Protein AF-A0A1F8N6M5-F1 (afdb_monomer)

pLDDT: mean 82.42, std 9.82, range [47.84, 93.44]

Secondary structure (DSSP, 8-state):
-HHHHHHHHHHHHHHHHHHHHHHHH-TTSHHHHHHHHHHHHHHHHHHHTT--SHHHHHHHHHHHHHHHHHHHHHHHHHHHHHHHHTTSGGGGGSHHHHHHHHHHHHHHHHHHHHHHHHHHHHHHHHHHHHHHHHHHHHHHS---

Sequence (144 aa):
MWRFLRIYRLYLIILAGLALCIIFAGLDNPTGIVLGWLAVTTFILALARRWRRPLNFLILLAAVFFGAIFLSALYWEVALRLAEWLGGPNATDSFGWRVFHEVMSNIILLVTPPGLFTGFFGFIVTGIASLITMLKKRRAEPGT

Radius of gyration: 20.9 Å; Cα contacts (8 Å, |Δi|>4): 95; chains: 1; bounding box: 56×28×62 Å

Structure (mmCIF, N/CA/C/O backbone):
data_AF-A0A1F8N6M5-F1
#
_entry.id   AF-A0A1F8N6M5-F1
#
loop_
_atom_site.group_PDB
_atom_site.id
_atom_site.type_symbol
_atom_site.label_atom_id
_atom_site.label_alt_id
_atom_site.label_comp_id
_atom_site.label_asym_id
_atom_site.label_entity_id
_atom_site.label_seq_id
_atom_site.pdbx_PDB_ins_code
_atom_site.Cartn_x
_atom_site.Cartn_y
_atom_site.Cartn_z
_atom_site.occupancy
_atom_site.B_iso_or_equiv
_atom_site.auth_seq_id
_atom_site.auth_comp_id
_atom_site.auth_asym_id
_atom_site.auth_atom_id
_atom_site.pdbx_PDB_model_num
ATOM 1 N N . MET A 1 1 ? -27.213 -8.846 1.567 1.00 49.75 1 MET A N 1
ATOM 2 C CA . MET A 1 1 ? -26.350 -9.223 0.422 1.00 49.75 1 MET A CA 1
ATOM 3 C C . MET A 1 1 ? -26.236 -8.117 -0.639 1.00 49.75 1 MET A C 1
ATOM 5 O O . MET A 1 1 ? -25.129 -7.686 -0.930 1.00 49.75 1 MET A O 1
ATOM 9 N N . TRP A 1 2 ? -27.349 -7.561 -1.134 1.00 48.38 2 TRP A N 1
ATOM 10 C CA . TRP A 1 2 ? -27.383 -6.541 -2.204 1.00 48.38 2 TRP A CA 1
ATOM 11 C C . TRP A 1 2 ? -26.643 -5.216 -1.928 1.00 48.38 2 TRP A C 1
ATOM 13 O O . TRP A 1 2 ? -25.962 -4.696 -2.810 1.00 48.38 2 TRP A O 1
ATOM 23 N N . ARG A 1 3 ? -26.700 -4.678 -0.699 1.00 58.72 3 ARG A N 1
ATOM 24 C CA . ARG A 1 3 ? -25.924 -3.474 -0.323 1.00 58.72 3 ARG A CA 1
ATOM 25 C C . ARG A 1 3 ? -24.411 -3.706 -0.381 1.00 58.72 3 ARG A C 1
ATOM 27 O O . ARG A 1 3 ? -23.673 -2.797 -0.728 1.00 58.72 3 ARG A O 1
ATOM 34 N N . PHE A 1 4 ? -23.960 -4.923 -0.086 1.00 55.81 4 PHE A N 1
ATOM 35 C CA . PHE A 1 4 ? -22.542 -5.271 -0.071 1.00 55.81 4 PHE A CA 1
ATOM 36 C C . PHE A 1 4 ? -21.956 -5.256 -1.491 1.00 55.81 4 PHE A C 1
ATOM 38 O O . PHE A 1 4 ? -20.936 -4.620 -1.730 1.00 55.81 4 PHE A O 1
ATOM 45 N N . LEU A 1 5 ? -22.667 -5.841 -2.460 1.00 62.50 5 LEU A N 1
ATOM 46 C CA . LEU A 1 5 ? -22.289 -5.824 -3.880 1.00 62.50 5 LEU A CA 1
ATOM 47 C C . LEU A 1 5 ? -22.211 -4.407 -4.467 1.00 62.50 5 LEU A C 1
ATOM 49 O O . LEU A 1 5 ? -21.307 -4.114 -5.247 1.00 62.50 5 LEU A O 1
ATOM 53 N N . ARG A 1 6 ? -23.124 -3.509 -4.077 1.00 69.81 6 ARG A N 1
ATOM 54 C CA . ARG A 1 6 ? -23.188 -2.149 -4.635 1.00 69.81 6 ARG A CA 1
ATOM 55 C C . ARG A 1 6 ? -21.959 -1.309 -4.273 1.00 69.81 6 ARG A C 1
ATOM 57 O O . ARG A 1 6 ? -21.449 -0.582 -5.118 1.00 69.81 6 ARG A O 1
ATOM 64 N N . ILE A 1 7 ? -21.447 -1.445 -3.050 1.00 74.19 7 ILE A N 1
ATOM 65 C CA . ILE A 1 7 ? -20.295 -0.648 -2.617 1.00 74.19 7 ILE A CA 1
ATOM 66 C C . ILE A 1 7 ? -18.961 -1.264 -3.079 1.00 74.19 7 ILE A C 1
ATOM 68 O O . ILE A 1 7 ? -17.994 -0.537 -3.276 1.00 74.19 7 ILE A O 1
ATOM 72 N N . TYR A 1 8 ? -18.894 -2.583 -3.300 1.00 75.31 8 TYR A N 1
ATOM 73 C CA . TYR A 1 8 ? -17.743 -3.193 -3.984 1.00 75.31 8 TYR A CA 1
ATOM 74 C C . TYR A 1 8 ? -17.672 -2.762 -5.448 1.00 75.31 8 TYR A C 1
ATOM 76 O O . TYR A 1 8 ? -16.600 -2.409 -5.925 1.00 75.31 8 TYR A O 1
ATOM 84 N N . ARG A 1 9 ? -18.819 -2.706 -6.137 1.00 79.12 9 ARG A N 1
ATOM 85 C CA . ARG A 1 9 ? -18.897 -2.169 -7.502 1.00 79.12 9 ARG A CA 1
ATOM 86 C C . ARG A 1 9 ? -18.394 -0.730 -7.589 1.00 79.12 9 ARG A C 1
ATOM 88 O O . ARG A 1 9 ? -17.624 -0.435 -8.488 1.00 79.12 9 ARG A O 1
ATOM 95 N N . LEU A 1 10 ? -18.766 0.134 -6.640 1.00 82.94 10 LEU A N 1
ATOM 96 C CA . LEU A 1 10 ? -18.253 1.509 -6.579 1.00 82.94 10 LEU A CA 1
ATOM 97 C C . LEU A 1 10 ? -16.724 1.557 -6.488 1.00 82.94 10 LEU A C 1
ATOM 99 O O . LEU A 1 10 ? -16.104 2.288 -7.249 1.00 82.94 10 LEU A O 1
ATOM 103 N N . TYR A 1 11 ? -16.109 0.752 -5.618 1.00 81.12 11 TYR A N 1
ATOM 104 C CA . TYR A 1 11 ? -14.648 0.708 -5.536 1.00 81.12 11 TYR A CA 1
ATOM 105 C C . TYR A 1 11 ? -13.991 0.171 -6.798 1.00 81.12 11 TYR A C 1
ATOM 107 O O . TYR A 1 11 ? -12.974 0.713 -7.204 1.00 81.12 11 TYR A O 1
ATOM 115 N N . LEU A 1 12 ? -14.569 -0.852 -7.430 1.00 81.75 12 LEU A N 1
ATOM 116 C CA . LEU A 1 12 ? -14.054 -1.371 -8.696 1.00 81.75 12 LEU A CA 1
ATOM 117 C C . LEU A 1 12 ? -14.139 -0.326 -9.814 1.00 81.75 12 LEU A C 1
ATOM 119 O O . LEU A 1 12 ? -13.202 -0.211 -10.592 1.00 81.75 12 LEU A O 1
ATOM 123 N N . ILE A 1 13 ? -15.214 0.467 -9.865 1.00 86.50 13 ILE A N 1
ATOM 124 C CA . ILE A 1 13 ? -15.361 1.567 -10.830 1.00 86.50 13 ILE A CA 1
ATOM 125 C C . ILE A 1 13 ? -14.326 2.664 -10.559 1.00 86.50 13 ILE A C 1
ATOM 127 O O . ILE A 1 13 ? -13.662 3.108 -11.489 1.00 86.50 13 ILE A O 1
ATOM 131 N N . ILE A 1 14 ? -14.154 3.074 -9.297 1.00 85.38 14 ILE A N 1
ATOM 132 C CA . ILE A 1 14 ? -13.147 4.076 -8.912 1.00 85.38 14 ILE A CA 1
ATOM 133 C C . ILE A 1 14 ? -11.742 3.576 -9.259 1.00 85.38 14 ILE A C 1
ATOM 135 O O . ILE A 1 14 ? -10.944 4.323 -9.812 1.00 85.38 14 ILE A O 1
ATOM 139 N N . LEU A 1 15 ? -11.449 2.306 -8.983 1.00 84.38 15 LEU A N 1
ATOM 140 C CA . LEU A 1 15 ? -10.148 1.705 -9.252 1.00 84.38 15 LEU A CA 1
ATOM 141 C C . LEU A 1 15 ? -9.886 1.570 -10.757 1.00 84.38 15 LEU A C 1
ATOM 143 O O . LEU A 1 15 ? -8.791 1.888 -11.204 1.00 84.38 15 LEU A O 1
ATOM 147 N N . ALA A 1 16 ? -10.892 1.185 -11.547 1.00 83.31 16 ALA A N 1
ATOM 148 C CA . ALA A 1 16 ? -10.797 1.162 -13.006 1.00 83.31 16 ALA A CA 1
ATOM 149 C C . ALA A 1 16 ? -10.593 2.570 -13.592 1.00 83.31 16 ALA A C 1
ATOM 151 O O . ALA A 1 16 ? -9.772 2.747 -14.489 1.00 83.31 16 ALA A O 1
ATOM 152 N N . GLY A 1 17 ? -11.292 3.577 -13.058 1.00 84.62 17 GLY A N 1
ATOM 153 C CA . GLY A 1 17 ? -11.108 4.975 -13.447 1.00 84.62 17 GLY A CA 1
ATOM 154 C C . GLY A 1 17 ? -9.710 5.492 -13.110 1.00 84.62 17 GLY A C 1
ATOM 155 O O . GLY A 1 17 ? -9.059 6.094 -13.957 1.00 84.62 17 GLY A O 1
ATOM 156 N N . LEU A 1 18 ? -9.209 5.197 -11.908 1.00 82.19 18 LEU A N 1
ATOM 157 C CA . LEU A 1 18 ? -7.850 5.562 -11.503 1.00 82.19 18 LEU A CA 1
ATOM 158 C C . LEU A 1 18 ? -6.794 4.856 -12.359 1.00 82.19 18 LEU A C 1
ATOM 160 O O . LEU A 1 18 ? -5.842 5.503 -12.780 1.00 82.19 18 LEU A O 1
ATOM 164 N N . ALA A 1 19 ? -6.982 3.573 -12.679 1.00 79.12 19 ALA A N 1
ATOM 165 C CA . ALA A 1 19 ? -6.091 2.840 -13.577 1.00 79.12 19 ALA A CA 1
ATOM 166 C C . ALA A 1 19 ? -6.049 3.468 -14.981 1.00 79.12 19 ALA A C 1
ATOM 168 O O . ALA A 1 19 ? -4.965 3.673 -15.520 1.00 79.12 19 ALA A O 1
ATOM 169 N N . LEU A 1 20 ? -7.207 3.843 -15.539 1.00 82.75 20 LEU A N 1
ATOM 170 C CA . LEU A 1 20 ? -7.279 4.587 -16.800 1.00 82.75 20 LEU A CA 1
ATOM 171 C C . LEU A 1 20 ? -6.525 5.918 -16.707 1.00 82.75 20 LEU A C 1
ATOM 173 O O . LEU A 1 20 ? -5.688 6.196 -17.560 1.00 82.75 20 LEU A O 1
ATOM 177 N N . CYS A 1 21 ? -6.753 6.713 -15.659 1.00 80.88 21 CYS A N 1
ATOM 178 C CA . CYS A 1 21 ? -6.047 7.982 -15.474 1.00 80.88 21 CYS A CA 1
ATOM 179 C C . CYS A 1 21 ? -4.523 7.803 -15.374 1.00 80.88 21 CYS A C 1
ATOM 181 O O . CYS A 1 21 ? -3.791 8.619 -15.923 1.00 80.88 21 CYS A O 1
ATOM 183 N N . ILE A 1 22 ? -4.042 6.742 -14.719 1.00 82.81 22 ILE A N 1
ATOM 184 C CA . ILE A 1 22 ? -2.606 6.434 -14.616 1.00 82.81 22 ILE A CA 1
ATOM 185 C C . ILE A 1 22 ? -2.018 6.083 -15.988 1.00 82.81 22 ILE A C 1
ATOM 187 O O . ILE A 1 22 ? -0.931 6.553 -16.308 1.00 82.81 22 ILE A O 1
ATOM 191 N N . ILE A 1 23 ? -2.741 5.321 -16.820 1.00 81.19 23 ILE A N 1
ATOM 192 C CA . ILE A 1 23 ? -2.304 4.989 -18.189 1.00 81.19 23 ILE A CA 1
ATOM 193 C C . ILE A 1 23 ? -2.110 6.261 -19.028 1.00 81.19 23 ILE A C 1
ATOM 195 O O . ILE A 1 23 ? -1.149 6.347 -19.785 1.00 81.19 23 ILE A O 1
ATOM 199 N N . PHE A 1 24 ? -2.994 7.254 -18.883 1.00 81.19 24 PHE A N 1
ATOM 200 C CA . PHE A 1 24 ? -2.893 8.511 -19.633 1.00 81.19 24 PHE A CA 1
ATOM 201 C C . PHE A 1 24 ? -1.885 9.507 -19.046 1.00 81.19 24 PHE A C 1
ATOM 203 O O . PHE A 1 24 ? -1.258 10.243 -19.802 1.00 81.19 24 PHE A O 1
ATOM 210 N N . ALA A 1 25 ? -1.742 9.566 -17.720 1.00 79.56 25 ALA A N 1
ATOM 211 C CA . ALA A 1 25 ? -0.849 10.516 -17.056 1.00 79.56 25 ALA A CA 1
ATOM 212 C C . ALA A 1 25 ? 0.616 10.044 -17.003 1.00 79.56 25 ALA A C 1
ATOM 214 O O . ALA A 1 25 ? 1.513 10.884 -16.924 1.00 79.56 25 ALA A O 1
ATOM 215 N N . GLY A 1 26 ? 0.848 8.726 -17.033 1.00 76.62 26 GLY A N 1
ATOM 216 C CA . GLY A 1 26 ? 2.150 8.106 -16.776 1.00 76.62 26 GLY A CA 1
ATOM 217 C C . GLY A 1 26 ? 2.532 8.151 -15.292 1.00 76.62 26 GLY A C 1
ATOM 218 O O . GLY A 1 26 ? 2.156 9.074 -14.573 1.00 76.62 26 GLY A O 1
ATOM 219 N N . LEU A 1 27 ? 3.281 7.157 -14.806 1.00 77.94 27 LEU A N 1
ATOM 220 C CA . LEU A 1 27 ? 3.769 7.128 -13.413 1.00 77.94 27 LEU A CA 1
ATOM 221 C C . LEU A 1 27 ? 4.994 8.023 -13.182 1.00 77.94 27 LEU A C 1
ATOM 223 O O . LEU A 1 27 ? 5.370 8.267 -12.039 1.00 77.94 27 LEU A O 1
ATOM 227 N N . ASP A 1 28 ? 5.560 8.558 -14.257 1.00 79.06 28 ASP A N 1
ATOM 228 C CA . ASP A 1 28 ? 6.794 9.347 -14.242 1.00 79.06 28 ASP A CA 1
ATOM 229 C C . ASP A 1 28 ? 6.526 10.814 -13.854 1.00 79.06 28 ASP A C 1
ATOM 231 O O . ASP A 1 28 ? 7.443 11.580 -13.559 1.00 79.06 28 AS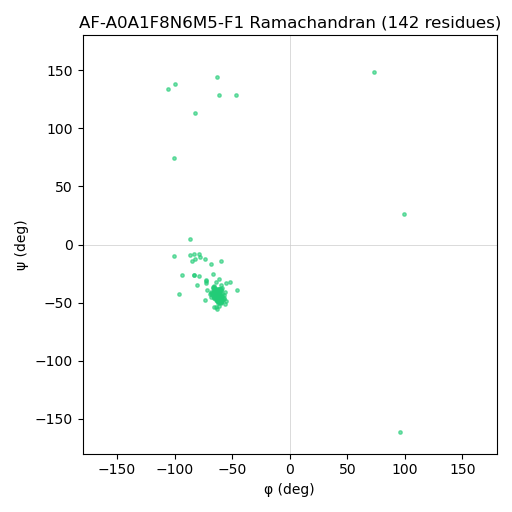P A O 1
ATOM 235 N N . ASN A 1 29 ? 5.251 11.220 -13.842 1.00 84.12 29 ASN A N 1
ATOM 236 C CA . ASN A 1 29 ? 4.804 12.554 -13.462 1.00 84.12 29 ASN A CA 1
ATOM 237 C C . ASN A 1 29 ? 4.276 12.554 -12.012 1.00 84.12 29 ASN A C 1
ATOM 239 O O . ASN A 1 29 ? 3.503 11.657 -11.656 1.00 84.12 29 ASN A O 1
ATOM 243 N N . PRO A 1 30 ? 4.584 13.578 -11.184 1.00 85.62 30 PRO A N 1
ATOM 244 C CA . PRO A 1 30 ? 4.007 13.733 -9.848 1.00 85.62 30 PRO A CA 1
ATOM 245 C C . PRO A 1 30 ? 2.489 13.514 -9.785 1.00 85.62 30 PRO A C 1
ATOM 247 O O . PRO A 1 30 ? 1.997 12.887 -8.846 1.00 85.62 30 PRO A O 1
ATOM 250 N N . THR A 1 31 ? 1.729 13.974 -10.785 1.00 86.12 31 THR A N 1
ATOM 251 C CA . THR A 1 31 ? 0.275 13.749 -10.831 1.00 86.12 31 THR A CA 1
ATOM 252 C C . THR A 1 31 ? -0.079 12.264 -10.937 1.00 86.12 31 THR A C 1
ATOM 254 O O . THR A 1 31 ? -0.977 11.796 -10.235 1.00 86.12 31 THR A O 1
ATOM 257 N N . GLY A 1 32 ? 0.635 11.504 -11.766 1.00 84.56 32 GLY A N 1
ATOM 258 C CA . GLY A 1 32 ? 0.437 10.063 -11.903 1.00 84.56 32 GLY A CA 1
ATOM 259 C C . GLY A 1 32 ? 0.810 9.286 -10.646 1.00 84.56 32 GLY A C 1
ATOM 260 O O . GLY A 1 32 ? 0.086 8.368 -10.266 1.00 84.56 32 GLY A O 1
ATOM 261 N N . ILE A 1 33 ? 1.861 9.710 -9.936 1.00 85.06 33 ILE A N 1
ATOM 262 C CA . ILE A 1 33 ? 2.242 9.136 -8.635 1.00 85.06 33 ILE A CA 1
ATOM 263 C C . ILE A 1 33 ? 1.111 9.321 -7.617 1.00 85.06 33 ILE A C 1
ATOM 265 O O . ILE A 1 33 ? 0.716 8.364 -6.948 1.00 85.06 33 ILE A O 1
ATOM 269 N N . VAL A 1 34 ? 0.538 10.527 -7.533 1.00 87.44 34 VAL A N 1
ATOM 270 C CA . VAL A 1 34 ? -0.595 10.818 -6.636 1.00 87.44 34 VAL A CA 1
ATOM 271 C C . VAL A 1 34 ? -1.817 9.969 -6.999 1.00 87.44 34 VAL A C 1
ATOM 273 O O . VAL A 1 34 ? -2.463 9.407 -6.113 1.00 87.44 34 VAL A O 1
ATOM 276 N N . LEU A 1 35 ? -2.124 9.821 -8.290 1.00 87.38 35 LEU A N 1
ATOM 277 C CA . LEU A 1 35 ? -3.210 8.952 -8.756 1.00 87.38 35 LEU A CA 1
ATOM 278 C C . LEU A 1 35 ? -2.952 7.477 -8.413 1.00 87.38 35 LEU A C 1
ATOM 280 O O . LEU A 1 35 ? -3.870 6.784 -7.970 1.00 87.38 35 LEU A O 1
ATOM 284 N N . GLY A 1 36 ? -1.706 7.019 -8.549 1.00 86.19 36 GLY A N 1
ATOM 285 C CA . GLY A 1 36 ? -1.255 5.694 -8.126 1.00 86.19 36 GLY A CA 1
ATOM 286 C C . GLY A 1 36 ? -1.461 5.469 -6.632 1.00 86.19 36 GLY A C 1
ATOM 287 O O . GLY A 1 36 ? -2.061 4.469 -6.234 1.00 86.19 36 GLY A O 1
ATOM 288 N N . TRP A 1 37 ? -1.067 6.435 -5.802 1.00 90.19 37 TRP A N 1
ATOM 289 C CA . TRP A 1 37 ? -1.314 6.391 -4.360 1.00 90.19 37 TRP A CA 1
ATOM 290 C C . TRP A 1 37 ? -2.803 6.291 -4.044 1.00 90.19 37 TRP A C 1
ATOM 292 O O . TRP A 1 37 ? -3.203 5.417 -3.278 1.00 90.19 37 TRP A O 1
ATOM 302 N N . LEU A 1 38 ? -3.641 7.119 -4.674 1.00 89.00 38 LEU A N 1
ATOM 303 C CA . LEU A 1 38 ? -5.091 7.065 -4.483 1.00 89.00 38 LEU A CA 1
ATOM 304 C C . LEU A 1 38 ? -5.680 5.713 -4.906 1.00 89.00 38 LEU A C 1
ATOM 306 O O . LEU A 1 38 ? -6.572 5.199 -4.223 1.00 89.00 38 LEU A O 1
ATOM 310 N N . ALA A 1 39 ? -5.180 5.113 -5.989 1.00 88.81 39 ALA A N 1
ATOM 311 C CA . ALA A 1 39 ? -5.614 3.795 -6.447 1.00 88.81 39 ALA A CA 1
ATOM 312 C C . ALA A 1 39 ? -5.296 2.716 -5.409 1.00 88.81 39 ALA A C 1
ATOM 314 O O . ALA A 1 39 ? -6.186 1.956 -5.011 1.00 88.81 39 ALA A O 1
ATOM 315 N N . VAL A 1 40 ? -4.058 2.700 -4.909 1.00 89.56 40 VAL A N 1
ATOM 316 C CA . VAL A 1 40 ? -3.613 1.738 -3.895 1.00 89.56 40 VAL A CA 1
ATOM 317 C C . VAL A 1 40 ? -4.349 1.965 -2.573 1.00 89.56 40 VAL A C 1
ATOM 319 O O . VAL A 1 40 ? -4.898 1.013 -2.020 1.00 89.56 40 VAL A O 1
ATOM 322 N N . THR A 1 41 ? -4.484 3.204 -2.093 1.00 89.25 41 THR A N 1
ATOM 323 C CA . THR A 1 41 ? -5.280 3.507 -0.891 1.00 89.25 41 THR A CA 1
ATOM 324 C C . THR A 1 41 ? -6.721 3.025 -1.041 1.00 89.25 41 THR A C 1
ATOM 326 O O . THR A 1 41 ? -7.251 2.376 -0.140 1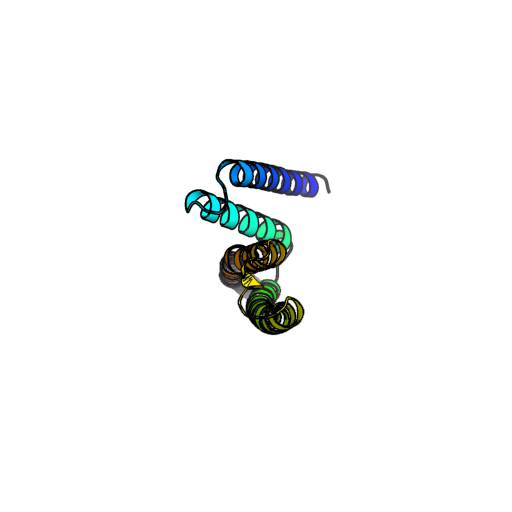.00 89.25 41 THR A O 1
ATOM 329 N N . THR A 1 42 ? -7.360 3.286 -2.183 1.00 88.56 42 THR A N 1
ATOM 330 C CA . THR A 1 42 ? -8.741 2.851 -2.436 1.00 88.56 42 THR A CA 1
ATOM 331 C C . THR A 1 42 ? -8.855 1.327 -2.425 1.00 88.56 42 THR A C 1
ATOM 333 O O . THR A 1 42 ? -9.795 0.789 -1.834 1.00 88.56 42 THR A O 1
ATOM 336 N N . PHE A 1 43 ? -7.887 0.625 -3.017 1.00 88.06 43 PHE A N 1
ATOM 337 C CA . PHE A 1 43 ? -7.816 -0.834 -2.987 1.00 88.06 43 PHE A CA 1
ATOM 338 C C . PHE A 1 43 ? -7.676 -1.376 -1.558 1.00 88.06 43 PHE A C 1
ATOM 340 O O . PHE A 1 43 ? -8.462 -2.231 -1.135 1.00 88.06 43 PHE A O 1
ATOM 347 N N . ILE A 1 44 ? -6.729 -0.835 -0.785 1.00 88.19 44 ILE A N 1
ATOM 348 C CA . ILE A 1 44 ? -6.492 -1.248 0.603 1.00 88.19 44 ILE A CA 1
ATOM 349 C C . ILE A 1 44 ? -7.733 -0.968 1.450 1.00 88.19 44 ILE A C 1
ATOM 351 O O . ILE A 1 44 ? -8.161 -1.842 2.198 1.00 88.19 44 ILE A O 1
ATOM 355 N N . LEU A 1 45 ? -8.373 0.195 1.305 1.00 85.62 45 LEU A N 1
ATOM 356 C CA . LEU A 1 45 ? -9.612 0.523 2.017 1.00 85.62 45 LEU A CA 1
ATOM 357 C C . LEU A 1 45 ? -10.768 -0.405 1.630 1.00 85.62 45 LEU A C 1
ATOM 359 O O . LEU A 1 45 ? -11.548 -0.811 2.497 1.00 85.62 45 LEU A O 1
ATOM 363 N N . ALA A 1 46 ? -10.885 -0.777 0.354 1.00 85.88 46 ALA A N 1
ATOM 364 C CA . ALA A 1 46 ? -11.892 -1.732 -0.097 1.00 85.88 46 ALA A CA 1
ATOM 365 C C . ALA A 1 46 ? -11.715 -3.107 0.569 1.00 85.88 46 ALA A C 1
ATOM 367 O O . ALA A 1 46 ? -12.708 -3.731 0.963 1.00 85.88 46 ALA A O 1
ATOM 368 N N . LEU A 1 47 ? -10.466 -3.546 0.752 1.00 84.62 47 LEU A N 1
ATOM 369 C CA . LEU A 1 47 ? -10.125 -4.790 1.443 1.00 84.62 47 LEU A CA 1
ATOM 370 C C . LEU A 1 47 ? -10.318 -4.673 2.966 1.00 84.62 47 LEU A C 1
ATOM 372 O O . LEU A 1 47 ? -10.982 -5.509 3.588 1.00 84.62 47 LEU A O 1
ATOM 376 N N . ALA A 1 48 ? -9.801 -3.596 3.556 1.00 84.50 48 ALA A N 1
ATOM 377 C CA . ALA A 1 48 ? -9.801 -3.333 4.990 1.00 84.50 48 ALA A CA 1
ATOM 378 C C . ALA A 1 48 ? -11.180 -2.936 5.537 1.00 84.50 48 ALA A C 1
ATOM 380 O O . ALA A 1 48 ? -11.397 -2.986 6.744 1.00 84.50 48 ALA A O 1
ATOM 381 N N . ARG A 1 49 ? -12.168 -2.616 4.690 1.00 80.06 49 ARG A N 1
ATOM 382 C CA . ARG A 1 49 ? -13.537 -2.270 5.120 1.00 80.06 49 ARG A CA 1
ATOM 383 C C . ARG A 1 49 ? -14.170 -3.305 6.057 1.00 80.06 49 ARG A C 1
ATOM 385 O O . ARG A 1 49 ? -15.005 -2.961 6.893 1.00 80.06 49 ARG A O 1
ATOM 392 N N . ARG A 1 50 ? -13.842 -4.590 5.893 1.00 80.94 50 ARG A N 1
ATOM 393 C CA . ARG A 1 50 ? -14.393 -5.665 6.740 1.00 80.94 50 ARG A CA 1
ATOM 394 C C . ARG A 1 50 ? -13.716 -5.747 8.107 1.00 80.94 50 ARG A C 1
ATOM 396 O O . ARG A 1 50 ? -14.190 -6.479 8.975 1.00 80.94 50 ARG A O 1
ATOM 403 N N . TRP A 1 51 ? -12.617 -5.031 8.304 1.00 84.50 51 TRP A N 1
ATOM 404 C CA . TRP A 1 51 ? -11.834 -5.101 9.520 1.00 84.50 51 TRP A CA 1
ATOM 405 C C . TRP A 1 51 ? -12.465 -4.219 10.582 1.00 84.50 51 TRP A C 1
ATOM 407 O O . TRP A 1 51 ? -12.518 -3.000 10.475 1.00 84.50 51 TRP A O 1
ATOM 417 N N . ARG A 1 52 ? -12.975 -4.872 11.621 1.00 78.75 52 ARG A N 1
ATOM 418 C CA . ARG A 1 52 ? -13.577 -4.200 12.778 1.00 78.75 52 ARG A CA 1
ATOM 419 C C . ARG A 1 52 ? -12.640 -4.136 13.977 1.00 78.75 52 ARG A C 1
ATOM 421 O O . ARG A 1 52 ? -12.969 -3.490 14.961 1.00 78.75 52 ARG A O 1
ATOM 428 N N . ARG A 1 53 ? -11.512 -4.850 13.920 1.00 85.50 53 ARG A N 1
ATOM 429 C CA . ARG A 1 53 ? -10.572 -4.983 15.033 1.00 85.50 53 ARG A CA 1
ATOM 430 C C . ARG A 1 53 ? -9.327 -4.140 14.760 1.00 85.50 53 ARG A C 1
ATOM 432 O O . ARG A 1 53 ? -8.772 -4.278 13.669 1.00 85.50 53 ARG A O 1
ATOM 439 N N . PRO A 1 54 ? -8.845 -3.361 15.743 1.00 84.88 54 PRO A N 1
ATOM 440 C CA . PRO A 1 54 ? -7.631 -2.561 15.584 1.00 84.88 54 PRO A CA 1
ATOM 441 C C . PRO A 1 54 ? -6.411 -3.436 15.271 1.00 84.88 54 PRO A C 1
ATOM 443 O O . PRO A 1 54 ? -5.590 -3.069 14.439 1.00 84.88 54 PRO A O 1
ATOM 446 N N . LEU A 1 55 ? -6.346 -4.650 15.832 1.00 87.44 55 LEU A N 1
ATOM 447 C CA . LEU A 1 55 ? -5.265 -5.605 15.564 1.00 87.44 55 LEU A CA 1
ATOM 448 C C . LEU A 1 55 ? -5.076 -5.921 14.075 1.00 87.44 55 LEU A C 1
ATOM 450 O O . LEU A 1 55 ? -3.945 -6.096 13.644 1.00 87.44 55 LEU A O 1
ATOM 454 N N . ASN A 1 56 ? -6.141 -5.940 13.267 1.00 90.12 56 ASN A N 1
ATOM 455 C CA . ASN A 1 56 ? -6.003 -6.206 11.833 1.00 90.12 56 ASN A CA 1
ATOM 456 C C . ASN A 1 56 ? -5.218 -5.089 11.128 1.00 90.12 56 ASN A C 1
ATOM 458 O O . ASN A 1 56 ? -4.416 -5.358 10.239 1.00 90.12 56 ASN A O 1
ATOM 462 N N . PHE A 1 57 ? -5.423 -3.840 11.547 1.00 89.31 57 PHE A N 1
ATOM 463 C CA . PHE A 1 57 ? -4.695 -2.693 11.012 1.00 89.31 57 PHE A CA 1
ATOM 464 C C . PHE A 1 57 ? -3.240 -2.660 11.487 1.00 89.31 57 PHE A C 1
ATOM 466 O O . PHE A 1 57 ? -2.361 -2.284 10.716 1.00 89.31 57 PHE A O 1
ATOM 473 N N . LEU A 1 58 ? -2.971 -3.131 12.710 1.00 90.12 58 LEU A N 1
ATOM 474 C CA . LEU A 1 58 ? -1.604 -3.329 13.195 1.00 90.12 58 LEU A CA 1
ATOM 475 C C . LEU A 1 58 ? -0.874 -4.416 12.389 1.00 90.12 58 LEU A C 1
ATOM 477 O O . LEU A 1 58 ? 0.270 -4.218 11.993 1.00 90.12 58 LEU A O 1
ATOM 481 N N . ILE A 1 59 ? -1.553 -5.532 12.095 1.00 91.69 59 ILE A N 1
ATOM 482 C CA . ILE A 1 59 ? -1.020 -6.599 11.236 1.00 91.69 59 ILE A CA 1
ATOM 483 C C . ILE A 1 59 ? -0.738 -6.063 9.832 1.00 91.69 59 ILE A C 1
ATOM 485 O O . ILE A 1 59 ? 0.308 -6.377 9.283 1.00 91.69 59 ILE A O 1
ATOM 489 N N . LEU A 1 60 ? -1.617 -5.233 9.258 1.00 91.69 60 LEU A N 1
ATOM 490 C CA . LEU A 1 60 ? -1.356 -4.587 7.967 1.00 91.69 60 LEU A CA 1
ATOM 491 C C . LEU A 1 60 ? -0.120 -3.698 8.013 1.00 91.69 60 LEU A C 1
ATOM 493 O O . LEU A 1 60 ? 0.713 -3.788 7.121 1.00 91.69 60 LEU A O 1
ATOM 497 N N . LEU A 1 61 ? 0.010 -2.866 9.047 1.00 90.56 61 LEU A N 1
ATOM 498 C CA . LEU A 1 61 ? 1.165 -1.988 9.206 1.00 90.56 61 LEU A CA 1
ATOM 499 C C . LEU A 1 61 ? 2.459 -2.804 9.295 1.00 90.56 61 LEU A C 1
ATOM 501 O O . LEU A 1 61 ? 3.407 -2.520 8.567 1.00 90.56 61 LEU A O 1
ATOM 505 N N . ALA A 1 62 ? 2.470 -3.858 10.114 1.00 91.88 62 ALA A N 1
ATOM 506 C CA . ALA A 1 62 ? 3.604 -4.767 10.224 1.00 91.88 62 ALA A CA 1
ATOM 507 C C . ALA A 1 62 ? 3.880 -5.501 8.902 1.00 91.88 62 ALA A C 1
ATOM 509 O O . ALA A 1 62 ? 5.018 -5.531 8.450 1.00 91.88 62 ALA A O 1
ATOM 510 N N . ALA A 1 63 ? 2.857 -6.051 8.246 1.00 92.25 63 ALA A N 1
ATOM 511 C CA . ALA A 1 63 ? 2.999 -6.785 6.991 1.00 92.25 63 ALA A CA 1
ATOM 512 C C . ALA A 1 63 ? 3.524 -5.899 5.857 1.00 92.25 63 ALA A C 1
ATOM 514 O O . ALA A 1 63 ? 4.361 -6.343 5.081 1.00 92.25 63 ALA A O 1
ATOM 515 N N . VAL A 1 64 ? 3.073 -4.646 5.773 1.00 92.94 64 VAL A N 1
ATOM 516 C CA . VAL A 1 64 ? 3.569 -3.679 4.787 1.00 92.94 64 VAL A CA 1
ATOM 517 C C . VAL A 1 64 ? 5.005 -3.272 5.110 1.00 92.94 64 VAL A C 1
ATOM 519 O O . VAL A 1 64 ? 5.839 -3.239 4.212 1.00 92.94 64 VAL A O 1
ATOM 522 N N . PHE A 1 65 ? 5.320 -3.022 6.382 1.00 91.75 65 PHE A N 1
ATOM 523 C CA . PHE A 1 65 ? 6.671 -2.663 6.813 1.00 91.75 65 PHE A CA 1
ATOM 524 C C . PHE A 1 65 ? 7.681 -3.793 6.559 1.00 91.75 65 PHE A C 1
ATOM 526 O O . PHE A 1 65 ? 8.665 -3.603 5.846 1.00 91.75 65 PHE A O 1
ATOM 533 N N . PHE A 1 66 ? 7.412 -4.992 7.082 1.00 93.44 66 PHE A N 1
ATOM 534 C CA . PHE A 1 66 ? 8.263 -6.162 6.864 1.00 93.44 66 PHE A CA 1
ATOM 535 C C . PHE A 1 66 ? 8.263 -6.603 5.403 1.00 93.44 66 PHE A C 1
ATOM 537 O O . PHE A 1 66 ? 9.305 -7.007 4.900 1.00 93.44 66 PHE A O 1
ATOM 544 N N . GLY A 1 67 ? 7.132 -6.484 4.706 1.00 90.00 67 GLY A N 1
ATOM 545 C CA . GLY A 1 67 ? 7.031 -6.764 3.279 1.00 90.00 67 GLY A CA 1
ATOM 546 C C . GLY A 1 67 ? 7.928 -5.851 2.449 1.00 90.00 67 GLY A C 1
ATOM 547 O O . GLY A 1 67 ? 8.626 -6.344 1.572 1.00 90.00 67 GLY A O 1
ATOM 548 N N . ALA A 1 68 ? 7.985 -4.554 2.761 1.00 89.56 68 ALA A N 1
ATOM 549 C CA . ALA A 1 68 ? 8.877 -3.615 2.084 1.00 89.56 68 ALA A CA 1
ATOM 550 C C . ALA A 1 68 ? 10.358 -3.910 2.367 1.00 89.56 68 ALA A C 1
ATOM 552 O O . ALA A 1 68 ? 11.167 -3.900 1.442 1.00 89.56 68 ALA A O 1
ATOM 553 N N . ILE A 1 69 ? 10.713 -4.230 3.618 1.00 90.19 69 ILE A N 1
ATOM 554 C CA . ILE A 1 69 ? 12.082 -4.637 3.978 1.00 90.19 69 ILE A CA 1
ATOM 555 C C . ILE A 1 69 ? 12.471 -5.915 3.233 1.00 90.19 69 ILE A C 1
ATOM 557 O O . ILE A 1 69 ? 13.531 -5.971 2.616 1.00 90.19 69 ILE A O 1
ATOM 561 N N . PHE A 1 70 ? 11.604 -6.927 3.263 1.00 90.06 70 PHE A N 1
ATOM 562 C CA . PHE A 1 70 ? 11.843 -8.197 2.593 1.00 90.06 70 PHE A CA 1
ATOM 563 C C . PHE A 1 70 ? 11.955 -8.017 1.081 1.00 90.06 70 PHE A C 1
ATOM 565 O O . PHE A 1 70 ? 12.858 -8.575 0.473 1.00 90.06 70 PHE A O 1
ATOM 572 N N . LEU A 1 71 ? 11.085 -7.205 0.476 1.00 87.81 71 LEU A N 1
ATOM 573 C CA . LEU A 1 71 ? 11.128 -6.917 -0.955 1.00 87.81 71 LEU A CA 1
ATOM 574 C C . LEU A 1 71 ? 12.392 -6.143 -1.341 1.00 87.81 71 LEU A C 1
ATOM 576 O O . LEU A 1 71 ? 12.965 -6.423 -2.385 1.00 87.81 71 LEU A O 1
ATOM 580 N N . SER A 1 72 ? 12.858 -5.226 -0.493 1.00 86.69 72 SER A N 1
ATOM 581 C CA . SER A 1 72 ? 14.125 -4.510 -0.685 1.00 86.69 72 SER A CA 1
ATOM 582 C C . SER A 1 72 ? 15.336 -5.450 -0.593 1.00 86.69 72 SER A C 1
ATOM 584 O O . SER A 1 72 ? 16.213 -5.425 -1.456 1.00 86.69 72 SER A O 1
ATOM 586 N N . ALA A 1 73 ? 15.356 -6.348 0.397 1.00 86.31 73 ALA A N 1
ATOM 587 C CA . ALA A 1 73 ? 16.402 -7.362 0.531 1.00 86.31 73 ALA A CA 1
ATOM 588 C C . ALA A 1 73 ? 16.382 -8.364 -0.635 1.00 86.31 73 ALA A C 1
ATOM 590 O O . ALA A 1 73 ? 17.424 -8.690 -1.198 1.00 86.31 73 ALA A O 1
ATOM 591 N N . LEU A 1 74 ? 15.191 -8.813 -1.040 1.00 84.81 74 LEU A N 1
ATOM 592 C CA . LEU A 1 74 ? 15.012 -9.687 -2.193 1.00 84.81 74 LEU A CA 1
ATOM 593 C C . LEU A 1 74 ? 15.446 -8.989 -3.480 1.00 84.81 74 LEU A C 1
ATOM 595 O O . LEU A 1 74 ? 16.118 -9.605 -4.300 1.00 84.81 74 LEU A O 1
ATOM 599 N N . TYR A 1 75 ? 15.096 -7.710 -3.645 1.00 84.81 75 TYR A N 1
ATOM 600 C CA . TYR A 1 75 ? 15.565 -6.898 -4.757 1.00 84.81 75 TYR A CA 1
ATOM 601 C C . TYR A 1 75 ? 17.088 -6.897 -4.794 1.00 84.81 75 TYR A C 1
ATOM 603 O O . TYR A 1 75 ? 17.624 -7.192 -5.846 1.00 84.81 75 TYR A O 1
ATOM 611 N N . TRP A 1 76 ? 17.774 -6.659 -3.673 1.00 82.19 76 TRP A N 1
ATOM 612 C CA . TRP A 1 76 ? 19.238 -6.664 -3.608 1.00 82.19 76 TRP A CA 1
ATOM 613 C C . TRP A 1 76 ? 19.860 -8.012 -4.003 1.00 82.19 76 TRP A C 1
ATOM 615 O O . TRP A 1 76 ? 20.747 -8.060 -4.854 1.00 82.19 76 TRP A O 1
ATOM 625 N N . GLU A 1 77 ? 19.367 -9.112 -3.436 1.00 84.12 77 GLU A N 1
ATOM 626 C CA . GLU A 1 77 ? 19.871 -10.463 -3.722 1.00 84.12 77 GLU A CA 1
ATOM 627 C C . GLU A 1 77 ? 19.624 -10.884 -5.175 1.00 84.12 77 GLU A C 1
ATOM 629 O O . GLU A 1 77 ? 20.506 -11.433 -5.841 1.00 84.12 77 GLU A O 1
ATOM 634 N N . VAL A 1 78 ? 18.423 -10.616 -5.691 1.00 81.75 78 VAL A N 1
ATOM 635 C CA . VAL A 1 78 ? 18.073 -10.911 -7.084 1.00 81.75 78 VAL A CA 1
ATOM 636 C C . VAL A 1 78 ? 18.850 -9.995 -8.022 1.00 81.75 78 VAL A C 1
ATOM 638 O O . VAL A 1 78 ? 19.367 -10.478 -9.023 1.00 81.75 78 VAL A O 1
ATOM 641 N N . ALA A 1 79 ? 18.983 -8.712 -7.683 1.00 76.00 79 ALA A N 1
ATOM 642 C CA . ALA A 1 79 ? 19.724 -7.711 -8.438 1.00 76.00 79 ALA A CA 1
ATOM 643 C C . ALA A 1 79 ? 21.181 -8.129 -8.652 1.00 76.00 79 ALA A C 1
ATOM 645 O O . ALA A 1 79 ? 21.651 -8.141 -9.791 1.00 76.00 79 ALA A O 1
ATOM 646 N N . LEU A 1 80 ? 21.871 -8.514 -7.573 1.00 72.06 80 LEU A N 1
ATOM 647 C CA . LEU A 1 80 ? 23.259 -8.973 -7.639 1.00 72.06 80 LEU A CA 1
ATOM 648 C C . LEU A 1 80 ? 23.401 -10.197 -8.545 1.00 72.06 80 LEU A C 1
ATOM 650 O O . LEU A 1 80 ? 24.210 -10.194 -9.471 1.00 72.06 80 LEU A O 1
ATOM 654 N N . ARG A 1 81 ? 22.570 -11.221 -8.324 1.00 75.56 81 ARG A N 1
ATOM 655 C CA . ARG A 1 81 ? 22.647 -12.471 -9.091 1.00 75.56 81 ARG A CA 1
ATOM 656 C C . ARG A 1 81 ? 22.284 -12.278 -10.559 1.00 75.56 81 ARG A C 1
ATOM 658 O O . ARG A 1 81 ? 22.898 -12.901 -11.419 1.00 75.56 81 ARG A O 1
ATOM 665 N N . LEU A 1 82 ? 21.308 -11.420 -10.866 1.00 70.81 82 LEU A N 1
ATOM 666 C CA . LEU A 1 82 ? 20.964 -11.093 -12.251 1.00 70.81 82 LEU A CA 1
ATOM 667 C C . LEU A 1 82 ? 22.119 -10.372 -12.948 1.00 70.81 82 LEU A C 1
ATOM 669 O O . LEU A 1 82 ? 22.422 -10.698 -14.092 1.00 70.81 82 LEU A O 1
ATOM 673 N N . ALA A 1 83 ? 22.756 -9.411 -12.274 1.00 68.75 83 ALA A N 1
ATOM 674 C CA . ALA A 1 83 ? 23.876 -8.654 -12.828 1.00 68.75 83 ALA A CA 1
ATOM 675 C C . ALA A 1 83 ? 25.098 -9.549 -13.103 1.00 68.75 83 ALA A C 1
ATOM 677 O O . ALA A 1 83 ? 25.749 -9.410 -14.141 1.00 68.75 83 ALA A O 1
ATOM 678 N N . GLU A 1 84 ? 25.370 -10.507 -12.214 1.00 74.00 84 GLU A N 1
ATOM 679 C CA . GLU A 1 84 ? 26.401 -11.531 -12.414 1.00 74.00 84 GLU A CA 1
ATOM 680 C C . GLU A 1 84 ? 26.069 -12.454 -13.598 1.00 74.00 84 GLU A C 1
ATOM 682 O O . GLU A 1 84 ? 26.934 -12.729 -14.430 1.00 74.00 84 GLU A O 1
ATOM 687 N N . TRP A 1 85 ? 24.812 -12.892 -13.722 1.00 69.38 85 TRP A N 1
ATOM 688 C CA . TRP A 1 85 ? 24.384 -13.827 -14.769 1.00 69.38 85 TRP A CA 1
ATOM 689 C C . TRP A 1 85 ? 24.309 -13.194 -16.169 1.00 69.38 85 TRP A C 1
ATOM 691 O O . TRP A 1 85 ? 24.571 -13.861 -17.168 1.00 69.38 85 TRP A O 1
ATOM 701 N N . LEU A 1 86 ? 23.989 -11.901 -16.253 1.00 67.50 86 LEU A N 1
ATOM 702 C CA . LEU A 1 86 ? 23.869 -11.142 -17.506 1.00 67.50 86 LEU A CA 1
ATOM 703 C C . LEU A 1 86 ? 25.202 -10.544 -18.007 1.00 67.50 86 LEU A C 1
ATOM 705 O O . LEU A 1 86 ? 25.206 -9.846 -19.021 1.00 67.50 86 LEU A O 1
ATOM 709 N N . GLY A 1 87 ? 26.332 -10.838 -17.354 1.00 68.06 87 GLY A N 1
ATOM 710 C CA . GLY A 1 87 ? 27.668 -10.548 -17.893 1.00 68.06 87 GLY A CA 1
ATOM 711 C C . GLY A 1 87 ? 28.354 -9.281 -17.367 1.00 68.06 87 GLY A C 1
ATOM 712 O O . GLY A 1 87 ? 29.213 -8.731 -18.057 1.00 68.06 87 GLY A O 1
ATOM 713 N N . GLY A 1 88 ? 28.024 -8.822 -16.154 1.00 64.25 88 GLY A N 1
ATOM 714 C CA . GLY A 1 88 ? 28.731 -7.725 -15.479 1.00 64.25 88 GLY A CA 1
ATOM 715 C C . GLY A 1 88 ? 28.078 -6.343 -15.663 1.00 64.25 88 GLY A C 1
ATOM 716 O O . GLY A 1 88 ? 26.899 -6.266 -15.993 1.00 64.25 88 GLY A O 1
ATOM 717 N N . PRO A 1 89 ? 28.796 -5.225 -15.432 1.00 61.56 89 PRO A N 1
ATOM 718 C CA . PRO A 1 89 ? 28.209 -3.885 -15.259 1.00 61.56 89 PRO A CA 1
ATOM 719 C C . PRO A 1 89 ? 27.379 -3.333 -16.435 1.00 61.56 89 PRO A C 1
ATOM 721 O O . PRO A 1 89 ? 26.617 -2.400 -16.220 1.00 61.56 89 PRO A O 1
ATOM 724 N N . ASN A 1 90 ? 27.452 -3.924 -17.634 1.00 61.16 90 ASN A N 1
ATOM 725 C CA . ASN A 1 90 ? 26.596 -3.567 -18.779 1.00 61.16 90 ASN A CA 1
ATOM 726 C C . ASN A 1 90 ? 25.210 -4.258 -18.749 1.00 61.16 90 ASN A C 1
ATOM 728 O O . ASN A 1 90 ? 24.334 -3.940 -19.551 1.00 61.16 90 ASN A O 1
ATOM 732 N N . ALA A 1 91 ? 24.982 -5.205 -17.832 1.00 60.91 91 ALA A N 1
ATOM 733 C CA . ALA A 1 91 ? 23.710 -5.912 -17.652 1.00 60.91 91 ALA A CA 1
ATOM 734 C C . ALA A 1 91 ? 22.570 -5.012 -17.152 1.00 60.91 91 ALA A C 1
ATOM 736 O O . ALA A 1 91 ? 21.392 -5.294 -17.400 1.00 60.91 91 ALA A O 1
ATOM 737 N N . THR A 1 92 ? 22.916 -3.923 -16.467 1.00 65.44 92 THR A N 1
ATOM 738 C CA . THR A 1 92 ? 21.973 -2.919 -15.959 1.00 65.44 92 THR A CA 1
ATOM 739 C C . THR A 1 92 ? 21.306 -2.117 -17.080 1.00 65.44 92 THR A C 1
ATOM 741 O O . THR A 1 92 ? 20.243 -1.540 -16.867 1.00 65.44 92 THR A O 1
ATOM 744 N N . ASP A 1 93 ? 21.853 -2.144 -18.299 1.00 67.31 93 ASP A N 1
ATOM 745 C CA . ASP A 1 93 ? 21.232 -1.522 -19.472 1.00 67.31 93 ASP A CA 1
ATOM 746 C C . ASP A 1 93 ? 20.238 -2.438 -20.194 1.00 67.31 93 ASP A C 1
ATOM 748 O O . ASP A 1 93 ? 19.504 -1.976 -21.079 1.00 67.31 93 ASP A O 1
ATOM 752 N N . SER A 1 94 ? 20.163 -3.719 -19.822 1.00 76.56 94 SER A N 1
ATOM 753 C CA . SER A 1 94 ? 19.231 -4.661 -20.441 1.00 76.56 94 SER A CA 1
ATOM 754 C C . SER A 1 94 ? 17.772 -4.255 -20.193 1.00 76.56 94 SER A C 1
ATOM 756 O O . SER A 1 94 ? 17.404 -3.760 -19.127 1.00 76.56 94 SER A O 1
ATOM 758 N N . PHE A 1 95 ? 16.905 -4.485 -21.184 1.00 79.31 95 PHE A N 1
ATOM 759 C CA . PHE A 1 95 ? 15.474 -4.181 -21.068 1.00 79.31 95 PHE A CA 1
ATOM 760 C C . PHE A 1 95 ? 14.830 -4.889 -19.864 1.00 79.31 95 PHE A C 1
ATOM 762 O O . PHE A 1 95 ? 14.061 -4.282 -19.122 1.00 79.31 95 PHE A O 1
ATOM 769 N N . GLY A 1 96 ? 15.197 -6.154 -19.628 1.00 77.38 96 GLY A N 1
ATOM 770 C CA . GLY A 1 96 ? 14.694 -6.933 -18.495 1.00 77.38 96 GLY A CA 1
ATOM 771 C C . GLY A 1 96 ? 15.062 -6.325 -17.141 1.00 77.38 96 GLY A C 1
ATOM 772 O O . GLY A 1 96 ? 14.220 -6.289 -16.246 1.00 77.38 96 GLY A O 1
ATOM 773 N N . TRP A 1 97 ? 16.280 -5.789 -17.007 1.00 79.69 97 TRP A N 1
ATOM 774 C CA . TRP A 1 97 ? 16.704 -5.099 -15.792 1.00 79.69 97 TRP A CA 1
ATOM 775 C C . TRP A 1 97 ? 15.889 -3.836 -15.523 1.00 79.69 97 TRP A C 1
ATOM 777 O O . TRP A 1 97 ? 15.422 -3.645 -14.401 1.00 79.69 97 TRP A O 1
ATOM 787 N N . ARG A 1 98 ? 15.676 -2.998 -16.547 1.00 80.56 98 ARG A N 1
ATOM 788 C CA . ARG A 1 98 ? 14.896 -1.756 -16.411 1.00 80.56 98 ARG A CA 1
ATOM 789 C C . ARG A 1 98 ? 13.472 -2.048 -15.956 1.00 80.56 98 ARG A C 1
ATOM 791 O O . ARG A 1 98 ? 13.032 -1.484 -14.963 1.00 80.56 98 ARG A O 1
ATOM 798 N N . VAL A 1 99 ? 12.803 -3.004 -16.605 1.00 81.62 99 VAL A N 1
ATOM 799 C CA . VAL A 1 99 ? 11.440 -3.413 -16.228 1.00 81.62 99 VAL A CA 1
ATOM 800 C C . VAL A 1 99 ? 11.406 -3.966 -14.804 1.00 81.62 99 VAL A C 1
ATOM 802 O O . VAL A 1 99 ? 10.534 -3.594 -14.023 1.00 81.62 99 VAL A O 1
ATOM 805 N N . PHE A 1 100 ? 12.354 -4.830 -14.433 1.00 83.50 100 PHE A N 1
ATOM 806 C CA . PHE A 1 100 ? 12.432 -5.368 -13.074 1.00 83.50 100 PHE A CA 1
ATOM 807 C C . PHE A 1 100 ? 12.619 -4.259 -12.031 1.00 83.50 100 PHE A C 1
ATOM 809 O O . PHE A 1 100 ? 11.875 -4.207 -11.048 1.00 83.50 100 PHE A O 1
ATOM 816 N N . HIS A 1 101 ? 13.579 -3.362 -12.259 1.00 84.75 101 HIS A N 1
ATOM 817 C CA . HIS A 1 101 ? 13.874 -2.246 -11.370 1.00 84.75 101 HIS A CA 1
ATOM 818 C C . HIS A 1 101 ? 12.677 -1.304 -11.224 1.00 84.75 101 HIS A C 1
ATOM 820 O O . HIS A 1 101 ? 12.272 -1.003 -10.102 1.00 84.75 101 HIS A O 1
ATOM 826 N N . GLU A 1 102 ? 12.074 -0.886 -12.338 1.00 84.62 102 GLU A N 1
ATOM 827 C CA . GLU A 1 102 ? 10.909 -0.001 -12.346 1.00 84.62 102 GLU A CA 1
ATOM 828 C C . GLU A 1 102 ? 9.718 -0.635 -11.630 1.00 84.62 102 GLU A C 1
ATOM 830 O O . GLU A 1 102 ? 9.099 0.010 -10.787 1.00 84.62 102 GLU A O 1
ATOM 835 N N . VAL A 1 103 ? 9.411 -1.907 -11.899 1.00 84.50 103 VAL A N 1
ATOM 836 C CA . VAL A 1 103 ? 8.293 -2.602 -11.244 1.00 84.50 103 VAL A CA 1
ATOM 837 C C . VAL A 1 103 ? 8.527 -2.716 -9.739 1.00 84.50 103 VAL A C 1
ATOM 839 O O . VAL A 1 103 ? 7.630 -2.384 -8.962 1.00 84.50 103 VAL A O 1
ATOM 842 N N . MET A 1 104 ? 9.715 -3.142 -9.306 1.00 85.88 104 MET A N 1
ATOM 843 C CA . MET A 1 104 ? 10.019 -3.289 -7.877 1.00 85.88 104 MET A CA 1
ATOM 844 C C . MET A 1 104 ? 10.018 -1.941 -7.155 1.00 85.88 104 MET A C 1
ATOM 846 O O . MET A 1 104 ? 9.392 -1.808 -6.100 1.00 85.88 104 MET A O 1
ATOM 850 N N . SER A 1 105 ? 10.646 -0.927 -7.752 1.00 85.19 105 SER A N 1
ATOM 851 C CA . SER A 1 105 ? 10.663 0.440 -7.229 1.00 85.19 105 SER A CA 1
ATOM 852 C C . SER A 1 105 ? 9.247 1.014 -7.122 1.00 85.19 105 SER A C 1
ATOM 854 O O . SER A 1 105 ? 8.859 1.505 -6.061 1.00 85.19 105 SER A O 1
ATOM 856 N N . ASN A 1 106 ? 8.420 0.850 -8.160 1.00 86.06 106 ASN A N 1
ATOM 857 C CA . ASN A 1 106 ? 7.031 1.308 -8.161 1.00 86.06 106 ASN A CA 1
ATOM 858 C C . ASN A 1 106 ? 6.178 0.581 -7.118 1.00 86.06 106 ASN A C 1
ATOM 860 O O . ASN A 1 106 ? 5.358 1.220 -6.463 1.00 86.06 106 ASN A O 1
ATOM 864 N N . ILE A 1 107 ? 6.371 -0.724 -6.901 1.00 85.44 107 ILE A N 1
ATOM 865 C CA . ILE A 1 107 ? 5.668 -1.443 -5.827 1.00 85.44 107 ILE A CA 1
ATOM 866 C C . ILE A 1 107 ? 6.045 -0.850 -4.469 1.00 85.44 107 ILE A C 1
ATOM 868 O O . ILE A 1 107 ? 5.161 -0.511 -3.680 1.00 85.44 107 ILE A O 1
ATOM 872 N N . ILE A 1 108 ? 7.339 -0.675 -4.195 1.00 87.19 108 ILE A N 1
ATOM 873 C CA . ILE A 1 108 ? 7.794 -0.122 -2.916 1.00 87.19 108 ILE A CA 1
ATOM 874 C C . ILE A 1 108 ? 7.247 1.300 -2.730 1.00 87.19 108 ILE A C 1
ATOM 876 O O . ILE A 1 108 ? 6.694 1.599 -1.669 1.00 87.19 108 ILE A O 1
ATOM 880 N N . LEU A 1 109 ? 7.325 2.144 -3.758 1.00 88.69 109 LEU A N 1
ATOM 881 C CA . LEU A 1 109 ? 6.930 3.551 -3.712 1.00 88.69 109 LEU A CA 1
ATOM 882 C C . LEU A 1 109 ? 5.410 3.761 -3.635 1.00 88.69 109 LEU A C 1
ATOM 884 O O . LEU A 1 109 ? 4.949 4.664 -2.936 1.00 88.69 109 LEU A O 1
ATOM 888 N N . LEU A 1 110 ? 4.625 2.964 -4.361 1.00 89.00 110 LEU A N 1
ATOM 889 C CA . LEU A 1 110 ? 3.175 3.149 -4.474 1.00 89.00 110 LEU A CA 1
ATOM 890 C C . LEU A 1 110 ? 2.392 2.330 -3.449 1.00 89.00 110 LEU A C 1
ATOM 892 O O . LEU A 1 110 ? 1.281 2.715 -3.099 1.00 89.00 110 LEU A O 1
ATOM 896 N N . VAL A 1 111 ? 2.926 1.206 -2.964 1.00 88.94 111 VAL A N 1
ATOM 897 C CA . VAL A 1 111 ? 2.202 0.327 -2.030 1.00 88.94 111 VAL A CA 1
ATOM 898 C C . VAL A 1 111 ? 2.581 0.613 -0.583 1.00 88.94 111 VAL A C 1
ATOM 900 O O . VAL A 1 111 ? 1.696 0.677 0.276 1.00 88.94 111 VAL A O 1
ATOM 903 N N . THR A 1 112 ? 3.870 0.821 -0.298 1.00 90.62 112 THR A N 1
ATOM 904 C CA . THR A 1 112 ? 4.353 0.929 1.088 1.00 90.62 112 THR A CA 1
ATOM 905 C C . THR A 1 112 ? 3.779 2.148 1.808 1.00 90.62 112 THR A C 1
ATOM 907 O O . THR A 1 112 ? 3.156 1.960 2.856 1.00 90.62 112 THR A O 1
ATOM 910 N N . PRO A 1 113 ? 3.892 3.385 1.284 1.00 90.88 113 PRO A N 1
ATOM 911 C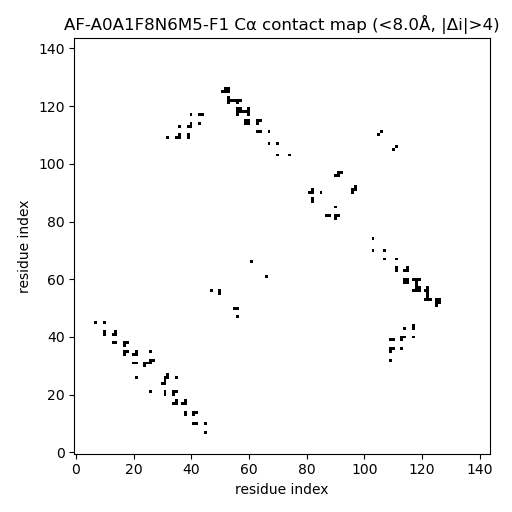 CA . PRO A 1 113 ? 3.404 4.552 2.012 1.00 90.88 113 PRO A CA 1
ATOM 912 C C . PRO A 1 113 ? 1.881 4.521 2.224 1.00 90.88 113 PRO A C 1
ATOM 914 O O . PRO A 1 113 ? 1.452 4.650 3.375 1.00 90.88 113 PRO A O 1
ATOM 917 N N . PRO A 1 114 ? 1.036 4.247 1.205 1.00 92.69 114 PRO A N 1
ATOM 918 C CA . PRO A 1 114 ? -0.402 4.093 1.420 1.00 92.69 114 PRO A CA 1
ATOM 919 C C . PRO A 1 114 ? -0.769 2.980 2.400 1.00 92.69 114 PRO A C 1
ATOM 921 O O . PRO A 1 114 ? -1.706 3.144 3.186 1.00 92.69 114 PRO A O 1
ATOM 924 N N . GLY A 1 115 ? -0.047 1.857 2.377 1.00 90.25 115 GLY A N 1
ATOM 925 C CA . GLY A 1 115 ? -0.259 0.751 3.305 1.00 90.25 115 GLY A CA 1
ATOM 926 C C . GLY A 1 115 ? 0.052 1.125 4.750 1.00 90.25 115 GLY A C 1
ATOM 927 O O . GLY A 1 115 ? -0.768 0.864 5.633 1.00 90.25 115 GLY A O 1
ATOM 928 N N . LEU A 1 116 ? 1.172 1.814 4.986 1.00 92.88 116 LEU A N 1
ATOM 929 C CA . LEU A 1 116 ? 1.543 2.318 6.309 1.00 92.88 116 LEU A CA 1
ATOM 930 C C . LEU A 1 116 ? 0.529 3.345 6.822 1.00 92.88 116 LEU A C 1
ATOM 932 O O . LEU A 1 116 ? 0.045 3.205 7.946 1.00 92.88 116 LEU A O 1
ATOM 936 N N . PHE A 1 117 ? 0.140 4.323 5.995 1.00 93.12 117 PHE A N 1
ATOM 937 C CA . PHE A 1 117 ? -0.871 5.313 6.375 1.00 93.12 117 PHE A CA 1
ATOM 938 C C . PHE A 1 117 ? -2.211 4.654 6.703 1.00 93.12 117 PHE A C 1
ATOM 940 O O . PHE A 1 117 ? -2.805 4.937 7.744 1.00 93.12 117 PHE A O 1
ATOM 947 N N . THR A 1 118 ? -2.678 3.739 5.852 1.00 91.12 118 THR A N 1
ATOM 948 C CA . THR A 1 118 ? -3.966 3.064 6.063 1.00 91.12 118 THR A CA 1
ATOM 949 C C . THR A 1 118 ? -3.939 2.184 7.313 1.00 91.12 118 THR A C 1
ATOM 951 O O . THR A 1 118 ? -4.909 2.173 8.074 1.00 91.12 118 THR A O 1
ATOM 954 N N . GLY A 1 119 ? -2.829 1.483 7.566 1.00 90.31 119 GLY A N 1
ATOM 955 C CA . GLY A 1 119 ? -2.619 0.716 8.794 1.00 90.31 119 GLY A CA 1
ATOM 956 C C . GLY A 1 119 ? -2.625 1.604 10.039 1.00 90.31 119 GLY A C 1
ATOM 957 O O . GLY A 1 119 ? -3.355 1.333 10.991 1.00 90.31 119 GLY A O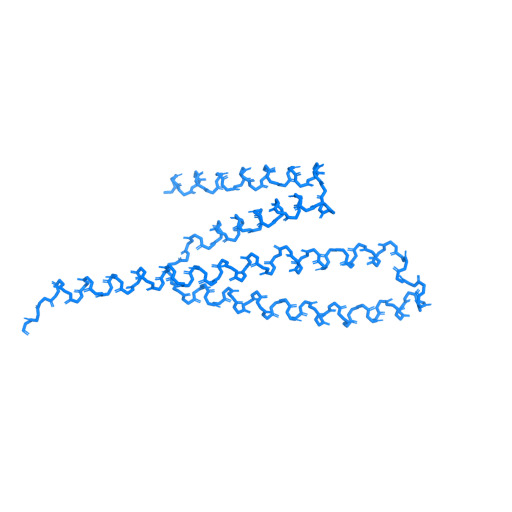 1
ATOM 958 N N . PHE A 1 120 ? -1.883 2.710 10.016 1.00 93.19 120 PHE A N 1
ATOM 959 C CA . PHE A 1 120 ? -1.766 3.618 11.155 1.00 93.19 120 PHE A CA 1
ATOM 960 C C . PHE A 1 120 ? -3.096 4.306 11.489 1.00 93.19 120 PHE A C 1
ATOM 962 O O . PHE A 1 120 ? -3.602 4.192 12.609 1.00 93.19 120 PHE A O 1
ATOM 969 N N . PHE A 1 121 ? -3.719 4.965 10.507 1.00 92.38 121 PHE A N 1
ATOM 970 C CA . PHE A 1 121 ? -4.993 5.653 10.719 1.00 92.38 121 PHE A CA 1
ATOM 971 C C . PHE A 1 121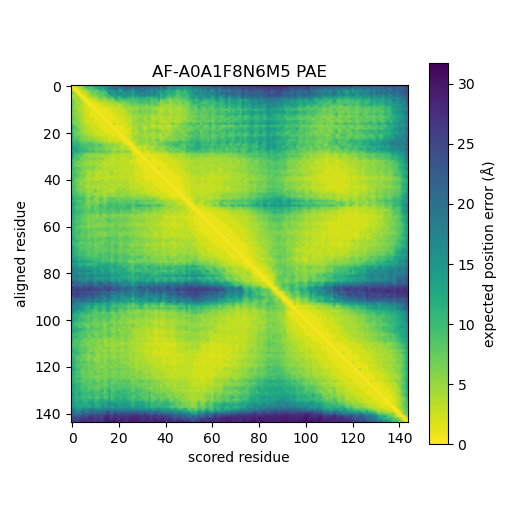 ? -6.125 4.675 11.033 1.00 92.38 121 PHE A C 1
ATOM 973 O O . PHE A 1 121 ? -6.940 4.940 11.918 1.00 92.38 121 PHE A O 1
ATOM 980 N N . GLY A 1 122 ? -6.162 3.524 10.359 1.00 88.88 122 GLY A N 1
ATOM 981 C CA . GLY A 1 122 ? -7.152 2.491 10.634 1.00 88.88 122 GLY A CA 1
ATOM 982 C C . GLY A 1 122 ? -7.056 1.952 12.062 1.00 88.88 122 GLY A C 1
ATOM 983 O O . GLY A 1 122 ? -8.090 1.787 12.717 1.00 88.88 122 GLY A O 1
ATOM 984 N N . PHE A 1 123 ? -5.839 1.762 12.585 1.00 91.81 123 PHE A N 1
ATOM 985 C CA . PHE A 1 123 ? -5.607 1.372 13.978 1.00 91.81 123 PHE A CA 1
ATOM 986 C C . PHE A 1 123 ? -6.140 2.422 14.960 1.00 91.81 123 PHE A C 1
ATOM 988 O O . PHE A 1 123 ? -6.897 2.074 15.867 1.00 91.81 123 PHE A O 1
ATOM 995 N N . ILE A 1 124 ? -5.819 3.703 14.749 1.00 92.38 124 ILE A N 1
ATOM 996 C CA . ILE A 1 124 ? -6.278 4.800 15.617 1.00 92.38 124 ILE A CA 1
ATOM 997 C C . ILE A 1 124 ? -7.804 4.903 15.606 1.00 92.38 124 ILE A C 1
ATOM 999 O O . ILE A 1 124 ? -8.437 4.866 16.662 1.00 92.38 124 ILE A O 1
ATOM 1003 N N . VAL A 1 125 ? -8.412 4.994 14.421 1.00 91.38 125 VAL A N 1
ATOM 1004 C CA . VAL A 1 125 ? -9.861 5.196 14.279 1.00 91.38 125 VAL A CA 1
ATOM 1005 C C . VAL A 1 125 ? -10.637 4.037 14.903 1.00 91.38 125 VAL A C 1
ATOM 1007 O O . VAL A 1 125 ? -11.576 4.258 15.672 1.00 91.38 125 VAL A O 1
ATOM 1010 N N . THR A 1 126 ? -10.242 2.792 14.620 1.00 90.12 126 THR A N 1
ATOM 1011 C CA . THR A 1 126 ? -10.925 1.624 15.197 1.00 90.12 126 THR A CA 1
ATOM 1012 C C . THR A 1 126 ? -10.620 1.426 16.678 1.00 90.12 126 THR A C 1
ATOM 1014 O O . THR A 1 126 ? -11.500 0.972 17.413 1.0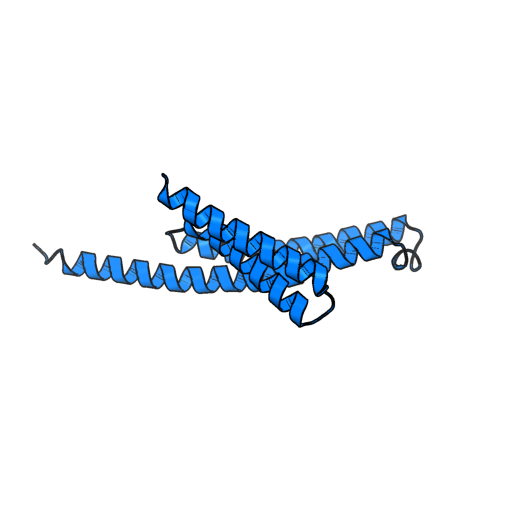0 90.12 126 THR A O 1
ATOM 1017 N N . GLY A 1 127 ? -9.429 1.809 17.142 1.00 89.19 127 GLY A N 1
ATOM 1018 C CA . GLY A 1 127 ? -9.067 1.827 18.558 1.00 89.19 127 GLY A CA 1
ATOM 1019 C C . GLY A 1 127 ? -9.942 2.791 19.358 1.00 89.19 127 GLY A C 1
ATOM 1020 O O . GLY A 1 127 ? -10.567 2.380 20.338 1.00 89.19 127 GLY A O 1
ATOM 1021 N N . ILE A 1 128 ? -10.081 4.036 18.890 1.00 92.06 128 ILE A N 1
ATOM 1022 C CA . ILE A 1 128 ? -10.957 5.046 19.505 1.00 92.06 128 ILE A CA 1
ATOM 1023 C C . ILE A 1 128 ? -12.414 4.573 19.491 1.00 92.06 128 ILE A C 1
ATOM 1025 O O . ILE A 1 128 ? -13.085 4.614 20.523 1.00 92.06 128 ILE A O 1
ATOM 1029 N N . ALA A 1 129 ? -12.907 4.072 18.353 1.00 89.62 129 ALA A N 1
ATOM 1030 C CA . ALA A 1 129 ? -14.275 3.564 18.254 1.00 89.62 129 ALA A CA 1
ATOM 1031 C C . ALA A 1 129 ? -14.537 2.421 19.251 1.00 89.62 129 ALA A C 1
ATOM 1033 O O . ALA A 1 129 ? -15.565 2.422 19.932 1.00 89.62 129 ALA A O 1
ATOM 1034 N N . SER A 1 130 ? -13.581 1.495 19.382 1.00 87.81 130 SER A N 1
ATOM 1035 C CA . SER A 1 130 ? -13.654 0.374 20.326 1.00 87.81 130 SER A CA 1
ATOM 1036 C C . SER A 1 130 ? -13.684 0.863 21.777 1.00 87.81 130 SER A C 1
ATOM 1038 O O . SER A 1 130 ? -14.531 0.417 22.558 1.00 87.81 130 SER A O 1
ATOM 1040 N N . LEU A 1 131 ? -12.834 1.833 22.128 1.00 89.75 131 LEU A N 1
ATOM 1041 C CA . LEU A 1 131 ? -12.797 2.435 23.463 1.00 89.75 131 LEU A CA 1
ATOM 1042 C C . LEU A 1 131 ? -14.127 3.117 23.811 1.00 89.75 131 LEU A C 1
ATOM 1044 O O . LEU A 1 131 ? -14.683 2.871 24.881 1.00 89.75 131 LEU A O 1
ATOM 1048 N N . ILE A 1 132 ? -14.688 3.905 22.887 1.00 91.44 132 ILE A N 1
ATOM 1049 C CA . ILE A 1 132 ? -15.991 4.562 23.072 1.00 91.44 132 ILE A CA 1
ATOM 1050 C C . ILE A 1 132 ? -17.088 3.521 23.322 1.00 91.44 132 ILE A C 1
ATOM 1052 O O . ILE A 1 132 ? -17.905 3.698 24.227 1.00 91.44 132 ILE A O 1
ATOM 10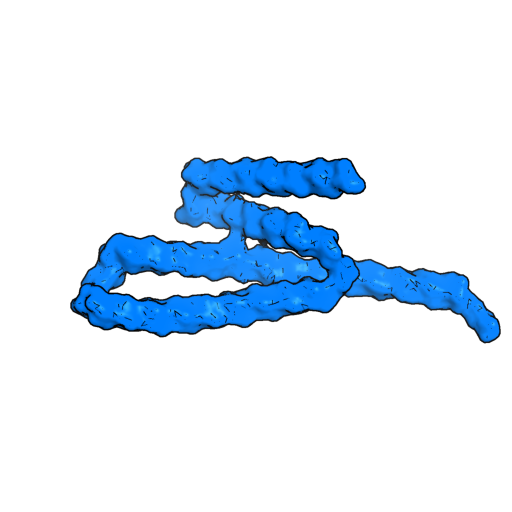56 N N . THR A 1 133 ? -17.116 2.424 22.558 1.00 89.00 133 THR A N 1
ATOM 1057 C CA . THR A 1 133 ? -18.098 1.352 22.788 1.00 89.00 133 THR A CA 1
ATOM 1058 C C . THR A 1 133 ? -17.932 0.676 24.147 1.00 89.00 133 THR A C 1
ATOM 1060 O O . THR A 1 133 ? -18.938 0.398 24.800 1.00 89.00 133 THR A O 1
ATOM 1063 N N . MET A 1 134 ? -16.700 0.466 24.619 1.00 88.38 134 MET A N 1
ATOM 1064 C CA . MET A 1 134 ? -16.447 -0.108 25.946 1.00 88.38 134 MET A CA 1
ATOM 1065 C C . MET A 1 134 ? -16.885 0.834 27.072 1.00 88.38 134 MET A C 1
ATOM 1067 O O . MET A 1 134 ? -17.529 0.388 28.021 1.00 88.38 134 MET A O 1
ATOM 1071 N N . LEU A 1 135 ? -16.593 2.133 26.954 1.00 90.88 135 LEU A N 1
ATOM 1072 C CA . LEU A 1 135 ? -17.010 3.143 27.932 1.00 90.88 135 LEU A CA 1
ATOM 1073 C C . LEU A 1 135 ? -18.535 3.270 27.999 1.00 90.88 135 LEU A C 1
ATOM 1075 O O . LEU A 1 135 ? -19.101 3.297 29.090 1.00 90.88 135 LEU A O 1
ATOM 1079 N N . LYS A 1 136 ? -19.216 3.282 26.846 1.00 89.88 136 LYS A N 1
ATOM 1080 C CA . LYS A 1 136 ? -20.686 3.281 26.793 1.00 89.88 136 LYS A CA 1
ATOM 1081 C C . LYS A 1 136 ? -21.276 2.034 27.447 1.00 89.88 136 LYS A C 1
ATOM 1083 O O . LYS A 1 136 ? -22.230 2.163 28.206 1.00 89.88 136 LYS A O 1
ATOM 1088 N N . LYS A 1 137 ? -20.694 0.854 27.197 1.00 87.81 137 LYS A N 1
ATOM 1089 C CA . LYS A 1 137 ? -21.143 -0.399 27.816 1.00 87.81 137 LYS A CA 1
ATOM 1090 C C . LYS A 1 137 ? -20.994 -0.361 29.340 1.00 87.81 137 LYS A C 1
ATOM 1092 O O . LYS A 1 137 ? -21.965 -0.613 30.038 1.00 87.81 137 LYS A O 1
ATOM 1097 N N . ARG A 1 138 ? -19.827 0.053 29.852 1.00 85.00 138 ARG A N 1
ATOM 1098 C CA . ARG A 1 138 ? -19.585 0.195 31.301 1.00 85.00 138 ARG A CA 1
ATOM 1099 C C . ARG A 1 138 ? -20.505 1.215 31.976 1.00 85.00 138 ARG A C 1
ATOM 1101 O O . ARG A 1 138 ? -20.794 1.071 33.151 1.00 85.00 138 ARG A O 1
ATOM 1108 N N . ARG A 1 139 ? -20.958 2.246 31.256 1.00 83.62 139 ARG A N 1
ATOM 1109 C CA . ARG A 1 139 ? -21.902 3.244 31.785 1.00 83.62 139 ARG A CA 1
ATOM 1110 C C . ARG A 1 139 ? -23.355 2.753 31.798 1.00 83.62 139 ARG A C 1
ATOM 1112 O O . ARG A 1 139 ? -24.145 3.253 32.586 1.00 83.62 139 ARG A O 1
ATOM 1119 N N . ALA A 1 140 ? -23.704 1.830 30.901 1.00 77.88 140 ALA A N 1
ATOM 1120 C CA . ALA A 1 140 ? -25.043 1.251 30.779 1.00 77.88 140 ALA A CA 1
ATOM 1121 C C . ALA A 1 140 ? -25.283 0.060 31.723 1.00 77.88 140 ALA A C 1
ATOM 1123 O O . ALA A 1 140 ? -26.430 -0.3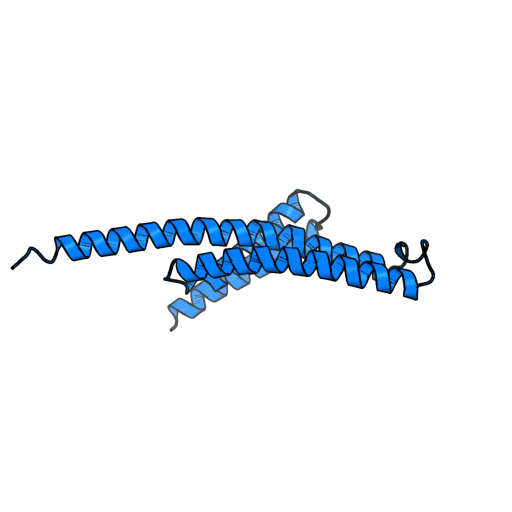24 31.922 1.00 77.88 140 ALA A O 1
ATOM 1124 N N . GLU A 1 141 ? -24.222 -0.495 32.308 1.00 71.50 141 GLU A N 1
ATOM 1125 C CA . GLU A 1 141 ? -24.261 -1.444 33.424 1.00 71.50 141 GLU A CA 1
ATOM 1126 C C . GLU A 1 141 ? -23.951 -0.669 34.726 1.00 71.50 141 GLU A C 1
ATOM 1128 O O . GLU A 1 141 ? -22.820 -0.735 35.214 1.00 71.50 141 GLU A O 1
ATOM 1133 N N . PRO A 1 142 ? -24.879 0.150 35.272 1.00 56.84 142 PRO A N 1
ATOM 1134 C CA . PRO A 1 142 ? -24.691 0.698 36.608 1.00 56.84 142 PRO A CA 1
ATOM 1135 C C . PRO A 1 142 ? -24.624 -0.486 37.573 1.00 56.84 142 PRO A C 1
ATOM 1137 O O . PRO A 1 142 ? -25.464 -1.382 37.504 1.00 56.84 142 PRO A O 1
ATOM 1140 N N . GLY A 1 143 ? -23.580 -0.513 38.402 1.00 64.44 143 GLY A N 1
ATOM 1141 C CA . GLY A 1 143 ? -23.320 -1.604 39.333 1.00 64.44 143 GLY A CA 1
ATOM 1142 C C . GLY A 1 143 ? -24.571 -2.008 40.110 1.00 64.44 143 GLY A C 1
ATOM 1143 O O . GLY A 1 143 ? -25.252 -1.158 40.682 1.00 64.44 143 GLY A O 1
ATOM 1144 N N . THR A 1 144 ? -24.855 -3.309 40.086 1.00 47.84 144 THR A N 1
ATOM 1145 C CA . THR A 1 144 ? -25.445 -4.015 41.228 1.00 47.84 144 THR A CA 1
ATOM 1146 C C . THR A 1 144 ? -24.602 -3.788 42.471 1.00 47.84 144 THR A C 1
ATOM 1148 O O . THR A 1 144 ? -23.358 -3.863 42.316 1.00 47.84 144 THR A O 1
#

Solvent-accessible surface area (backbone atoms only — not comparable to full-atom values): 7585 Å² total; per-residue (Å²): 113,71,72,60,56,56,56,51,50,50,52,52,51,53,41,51,52,35,52,52,52,30,69,74,55,33,70,89,35,74,68,14,43,54,40,43,31,52,36,42,36,52,51,51,49,67,64,48,67,78,60,80,52,32,65,58,22,51,50,41,26,50,50,36,52,52,46,46,53,52,50,51,52,48,47,52,57,51,50,54,53,50,30,61,72,59,72,36,90,71,28,68,74,36,69,68,43,46,54,50,51,52,54,52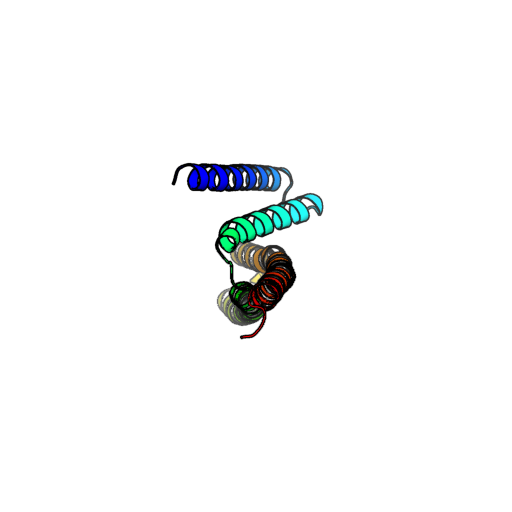,50,47,48,50,65,35,45,35,57,39,36,40,50,50,12,52,54,44,22,52,55,36,42,53,53,51,50,52,54,51,54,53,51,59,65,73,53,68,80,128

Foldseek 3Di:
DVVLVVVLVVLVVLLVVLVVVLVVVPCVDPVSLVSLLVNLLSVVCNVCVVPLALVVLVVLLVCLVVVLVVLVVVCVVVVVVQCVVCPHDCSCVDPVNVVSCVVSVSCSSRNNVSSNVCSVVSSVVSVVVVVVVVVVVVVVCDDD

Mean predicted aligned error: 8.16 Å